Protein AF-A0A7C7MFW8-F1 (afdb_monomer_lite)

pLDDT: mean 93.77, std 5.51, range [64.5, 98.12]

Structure (mmCIF, N/CA/C/O backbone):
data_AF-A0A7C7MFW8-F1
#
_entry.id   AF-A0A7C7MFW8-F1
#
loop_
_atom_site.group_PDB
_atom_site.id
_atom_site.type_symbol
_atom_site.label_atom_id
_atom_site.label_alt_id
_atom_site.label_comp_id
_atom_site.label_asym_id
_atom_site.label_entity_id
_atom_site.label_seq_id
_atom_site.pdbx_PDB_ins_code
_atom_site.Cartn_x
_atom_site.Cartn_y
_atom_site.Cartn_z
_atom_site.occupancy
_atom_site.B_iso_or_equiv
_atom_site.auth_seq_id
_atom_site.auth_comp_id
_atom_site.auth_asym_id
_atom_site.auth_atom_id
_atom_site.pdbx_PDB_model_num
ATOM 1 N N . MET A 1 1 ? 16.833 19.973 3.677 1.00 73.62 1 MET A N 1
ATOM 2 C CA . MET A 1 1 ? 17.118 19.353 2.365 1.00 73.62 1 MET A CA 1
ATOM 3 C C . MET A 1 1 ? 15.790 19.077 1.678 1.00 73.62 1 MET A C 1
A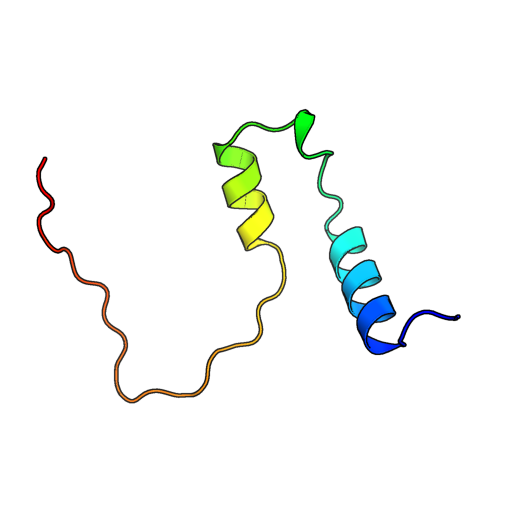TOM 5 O O . MET A 1 1 ? 14.851 18.763 2.405 1.00 73.62 1 MET A O 1
ATOM 9 N N . PRO A 1 2 ? 15.671 19.251 0.354 1.00 92.06 2 PRO A N 1
ATOM 10 C CA . PRO A 1 2 ? 14.438 18.933 -0.366 1.00 92.06 2 PRO A CA 1
ATOM 11 C C . PRO A 1 2 ? 14.171 17.418 -0.379 1.00 92.06 2 PRO A C 1
ATOM 13 O O . PRO A 1 2 ? 15.092 16.624 -0.184 1.00 92.06 2 PRO A O 1
ATOM 16 N N . LEU A 1 3 ? 12.909 17.036 -0.591 1.00 95.31 3 LEU A N 1
ATOM 17 C CA . LEU A 1 3 ? 12.511 15.645 -0.819 1.00 95.31 3 LEU A CA 1
ATOM 18 C C . LEU A 1 3 ? 13.049 15.151 -2.169 1.00 95.31 3 LEU A C 1
ATOM 20 O O . LEU A 1 3 ? 13.138 15.921 -3.124 1.00 95.31 3 LEU A O 1
ATOM 24 N N . ASP A 1 4 ? 13.376 13.861 -2.246 1.00 97.62 4 ASP A N 1
ATOM 25 C CA . ASP A 1 4 ? 13.682 13.212 -3.521 1.00 97.62 4 ASP A CA 1
ATOM 26 C C . ASP A 1 4 ? 12.429 13.203 -4.429 1.00 97.62 4 ASP A C 1
ATOM 28 O O . ASP A 1 4 ? 11.335 12.901 -3.935 1.00 97.62 4 ASP A O 1
ATOM 32 N N . PRO A 1 5 ? 12.548 13.501 -5.738 1.00 96.38 5 PRO A N 1
ATOM 33 C CA . PRO A 1 5 ? 11.398 13.536 -6.644 1.00 96.38 5 PRO A CA 1
ATOM 34 C C . PRO A 1 5 ? 10.587 12.232 -6.707 1.00 96.38 5 PRO A C 1
ATOM 36 O O . PRO A 1 5 ? 9.362 12.277 -6.823 1.00 96.38 5 PRO A O 1
ATOM 39 N N . GLN A 1 6 ? 11.225 11.061 -6.599 1.00 94.75 6 GLN A N 1
ATOM 40 C CA . GLN A 1 6 ? 10.510 9.779 -6.600 1.00 94.75 6 GLN A CA 1
ATOM 41 C C . GLN A 1 6 ? 9.730 9.594 -5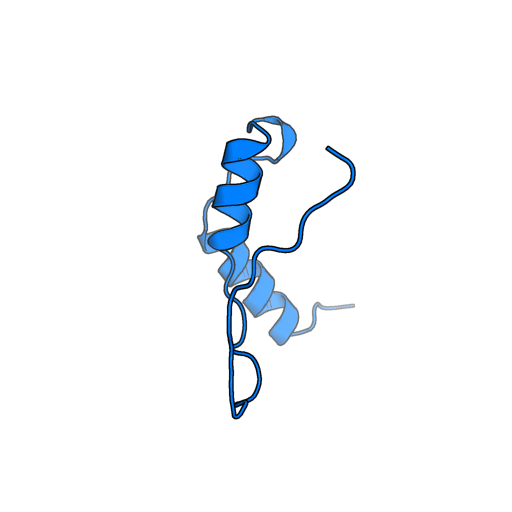.298 1.00 94.75 6 GLN A C 1
ATOM 43 O O . GLN A 1 6 ? 8.588 9.133 -5.311 1.00 94.75 6 GLN A O 1
ATOM 48 N N . ALA A 1 7 ? 10.315 9.998 -4.169 1.00 94.44 7 ALA A N 1
ATOM 49 C CA . ALA A 1 7 ? 9.624 9.973 -2.886 1.00 94.44 7 ALA A CA 1
ATOM 50 C C . ALA A 1 7 ? 8.412 10.920 -2.873 1.00 94.44 7 ALA A C 1
ATOM 52 O O . ALA A 1 7 ? 7.358 10.551 -2.352 1.00 94.44 7 ALA A O 1
ATOM 53 N N . GLN A 1 8 ? 8.521 12.097 -3.499 1.00 95.69 8 GLN A N 1
ATOM 54 C CA . GLN A 1 8 ? 7.390 13.009 -3.672 1.00 95.69 8 GLN A CA 1
ATOM 55 C C . GLN A 1 8 ? 6.242 12.347 -4.454 1.00 95.69 8 GLN A C 1
ATOM 57 O O . GLN A 1 8 ? 5.107 12.351 -3.976 1.00 95.69 8 GLN A O 1
ATOM 62 N N . ALA A 1 9 ? 6.533 11.694 -5.583 1.00 93.88 9 ALA A N 1
ATOM 63 C CA . ALA A 1 9 ? 5.518 10.998 -6.378 1.00 93.88 9 ALA A CA 1
ATOM 64 C C . ALA A 1 9 ? 4.805 9.877 -5.590 1.00 93.88 9 ALA A C 1
ATOM 66 O O . ALA A 1 9 ? 3.588 9.709 -5.695 1.00 93.88 9 ALA A O 1
ATOM 67 N N . VAL A 1 10 ? 5.536 9.125 -4.756 1.00 93.31 10 VAL A N 1
ATOM 68 C CA . VAL A 1 10 ? 4.951 8.077 -3.896 1.00 93.31 10 VAL A CA 1
ATOM 69 C C . VAL A 1 10 ? 4.011 8.669 -2.841 1.00 93.31 10 VAL A C 1
ATOM 71 O O . VAL A 1 10 ? 2.944 8.105 -2.572 1.00 93.31 10 VAL A O 1
ATOM 74 N N . LEU A 1 11 ? 4.388 9.798 -2.238 1.00 93.31 11 LEU A N 1
ATOM 75 C CA . LEU A 1 11 ? 3.553 10.487 -1.254 1.00 93.31 11 LEU A CA 1
ATOM 76 C C . LEU A 1 11 ? 2.276 11.041 -1.892 1.00 93.31 11 LEU A C 1
ATOM 78 O O . LEU A 1 11 ? 1.199 10.852 -1.329 1.00 93.31 11 LEU A O 1
ATOM 82 N N . GLU A 1 12 ? 2.373 11.641 -3.079 1.00 95.19 12 GLU A N 1
ATOM 83 C CA . GLU A 1 12 ? 1.219 12.136 -3.840 1.00 95.19 12 GLU A CA 1
ATOM 84 C C . GLU A 1 12 ? 0.261 10.996 -4.223 1.00 95.19 12 GLU A C 1
ATOM 86 O O . GLU A 1 12 ? -0.940 11.088 -3.964 1.00 95.19 12 GLU A O 1
ATOM 91 N N . ALA A 1 13 ? 0.781 9.873 -4.735 1.00 93.69 13 ALA A N 1
ATOM 92 C CA . ALA A 1 13 ? -0.028 8.695 -5.055 1.00 93.69 13 ALA A CA 1
ATOM 93 C C . ALA A 1 13 ? -0.711 8.094 -3.814 1.00 93.69 13 ALA A C 1
ATOM 95 O O . ALA A 1 13 ? -1.852 7.640 -3.886 1.00 93.69 13 ALA A O 1
ATOM 96 N N . THR A 1 14 ? -0.036 8.110 -2.660 1.00 93.19 14 THR A N 1
ATOM 97 C CA . THR A 1 14 ? -0.615 7.638 -1.393 1.00 93.19 14 THR A CA 1
ATOM 98 C C . THR A 1 14 ? -1.698 8.590 -0.885 1.00 93.19 14 THR A C 1
ATOM 100 O O . THR A 1 14 ? -2.740 8.130 -0.421 1.00 93.19 14 THR A O 1
ATOM 103 N N . ALA A 1 15 ? -1.480 9.903 -0.986 1.00 94.19 15 ALA A N 1
ATOM 104 C CA . ALA A 1 15 ? -2.457 10.916 -0.596 1.00 94.19 15 ALA A CA 1
ATOM 105 C C . ALA A 1 15 ? -3.729 10.845 -1.457 1.00 94.19 15 ALA A C 1
ATOM 107 O O . ALA A 1 15 ? -4.834 10.963 -0.926 1.00 94.19 15 ALA A O 1
ATOM 108 N N . ALA A 1 16 ? -3.588 10.561 -2.757 1.00 96.19 16 ALA A N 1
ATOM 109 C CA . ALA A 1 16 ? -4.708 10.396 -3.684 1.00 96.19 16 ALA A CA 1
ATOM 110 C C . ALA A 1 16 ? -5.668 9.248 -3.308 1.00 96.19 16 ALA A C 1
ATOM 112 O O . ALA A 1 16 ? -6.820 9.255 -3.735 1.00 96.19 16 ALA A O 1
ATOM 113 N N . LEU A 1 17 ? -5.233 8.285 -2.481 1.00 95.31 17 LEU A N 1
ATOM 114 C CA . LEU A 1 17 ? -6.093 7.207 -1.976 1.00 95.31 17 LEU A CA 1
ATOM 115 C C . LEU A 1 17 ? -7.123 7.681 -0.938 1.00 95.31 17 LEU A C 1
ATOM 117 O O . LEU A 1 17 ? -8.040 6.925 -0.627 1.00 95.31 17 LEU A O 1
ATOM 121 N N . GLY A 1 18 ? -6.967 8.881 -0.363 1.00 95.81 18 GLY A N 1
ATOM 122 C CA . GLY A 1 18 ? -7.954 9.468 0.553 1.00 95.81 18 GLY A CA 1
ATOM 123 C C . GLY A 1 18 ? -8.240 8.629 1.805 1.00 95.81 18 GLY A C 1
ATOM 124 O O . GLY A 1 18 ? -9.365 8.622 2.299 1.00 95.81 18 GLY A O 1
ATOM 125 N N . LEU A 1 19 ? -7.248 7.878 2.298 1.00 95.56 19 LEU A N 1
ATOM 126 C CA . LEU A 1 19 ? -7.446 6.958 3.419 1.00 95.56 19 LEU A CA 1
ATOM 127 C C . LEU A 1 19 ? -7.677 7.719 4.740 1.00 95.56 19 LEU A C 1
ATOM 129 O O . LEU A 1 19 ? -6.988 8.709 5.002 1.00 95.56 19 LEU A O 1
ATOM 133 N N . PRO A 1 20 ? -8.588 7.245 5.609 1.00 95.94 20 PRO A N 1
ATOM 134 C CA . PRO A 1 20 ? -8.816 7.842 6.922 1.00 95.94 20 PRO A CA 1
ATOM 135 C C . PRO A 1 20 ? -7.603 7.663 7.856 1.00 95.94 20 PRO A C 1
ATOM 137 O O . PRO A 1 20 ? -6.776 6.769 7.640 1.00 95.94 20 PRO A O 1
ATOM 140 N N . PRO A 1 21 ? -7.497 8.463 8.935 1.00 95.19 21 PRO A N 1
ATOM 141 C CA . PRO A 1 21 ? -6.465 8.278 9.949 1.00 95.19 21 PRO A CA 1
ATOM 142 C C . PRO A 1 21 ? -6.477 6.864 10.549 1.00 95.19 21 PRO A C 1
ATOM 144 O O . PRO A 1 21 ? -7.522 6.318 10.888 1.00 95.19 21 PRO A O 1
ATOM 147 N N . ASN A 1 22 ? -5.296 6.276 10.759 1.00 93.81 22 ASN A N 1
ATOM 148 C CA . ASN A 1 22 ? -5.181 4.881 11.216 1.00 93.81 22 ASN A CA 1
ATOM 149 C C . ASN A 1 22 ? -5.881 4.594 12.556 1.00 93.81 22 ASN A C 1
ATOM 151 O O . ASN A 1 22 ? -6.279 3.463 12.805 1.00 93.81 22 ASN A O 1
ATOM 155 N N . HIS A 1 23 ? -6.010 5.597 13.427 1.00 96.19 23 HIS A N 1
ATOM 156 C CA . HIS A 1 23 ? -6.637 5.446 14.741 1.00 96.19 23 HIS A CA 1
ATOM 157 C C . HIS A 1 23 ? -8.173 5.501 14.695 1.00 96.19 23 HIS A C 1
ATOM 159 O O . HIS A 1 23 ? -8.807 5.297 15.725 1.00 96.19 23 HIS A O 1
ATOM 165 N N . THR A 1 24 ? -8.775 5.782 13.534 1.00 97.94 24 THR A N 1
ATOM 166 C CA . THR A 1 24 ? -10.236 5.848 13.361 1.00 97.94 24 THR A CA 1
ATOM 167 C C . THR A 1 24 ? -10.802 4.652 12.600 1.00 97.94 24 THR A C 1
ATOM 169 O O . THR A 1 24 ? -11.987 4.651 12.285 1.00 97.94 24 THR A O 1
ATOM 172 N N . VAL A 1 25 ? -9.978 3.655 12.266 1.00 97.81 25 VAL A N 1
ATOM 173 C CA . VAL A 1 25 ? -10.400 2.454 11.532 1.00 97.81 25 VAL A CA 1
ATOM 174 C C . VAL A 1 25 ? -10.143 1.187 12.332 1.00 97.81 25 VAL A C 1
ATOM 176 O O . VAL A 1 25 ? -9.186 1.090 13.100 1.00 97.81 25 VAL A O 1
ATOM 179 N N . SER A 1 26 ? -10.985 0.179 12.124 1.00 98.12 26 SER A N 1
ATOM 180 C CA . SER A 1 26 ? -10.779 -1.154 12.678 1.00 98.12 26 SER A CA 1
ATOM 181 C C . SER A 1 26 ? -9.563 -1.847 12.054 1.00 98.12 26 SER A C 1
ATOM 183 O O . SER A 1 26 ? -9.098 -1.524 10.957 1.00 98.12 26 SER A O 1
ATOM 185 N N . ALA A 1 27 ? -9.077 -2.901 12.713 1.00 97.38 27 ALA A N 1
ATOM 186 C CA . ALA A 1 27 ? -7.995 -3.718 12.171 1.00 97.38 27 ALA A CA 1
ATOM 187 C C . ALA A 1 27 ? -8.366 -4.392 10.832 1.00 97.38 27 ALA A C 1
ATOM 189 O O . ALA A 1 27 ? -7.484 -4.705 10.031 1.00 97.38 27 ALA A O 1
ATOM 190 N N . GLN A 1 28 ? -9.648 -4.671 10.580 1.00 97.25 28 GLN A N 1
ATOM 191 C CA . GLN A 1 28 ? -10.093 -5.263 9.316 1.00 97.25 28 GLN A CA 1
ATOM 192 C C . GLN A 1 28 ? -10.032 -4.237 8.180 1.00 97.25 28 GLN A C 1
ATOM 194 O O . GLN A 1 28 ? -9.464 -4.525 7.125 1.00 97.25 28 GLN A O 1
ATOM 199 N N . GLU A 1 29 ? -10.532 -3.028 8.422 1.00 97.12 29 GLU A N 1
ATOM 200 C CA . GLU A 1 29 ? -10.488 -1.921 7.462 1.00 97.12 29 GLU A CA 1
ATOM 201 C C . GLU A 1 29 ? -9.049 -1.492 7.171 1.00 97.12 29 GLU A C 1
ATOM 203 O O . GLU A 1 29 ? -8.680 -1.328 6.011 1.00 97.12 29 GLU A O 1
ATOM 208 N N . ALA A 1 30 ? -8.182 -1.421 8.187 1.00 96.12 30 ALA A N 1
ATOM 209 C CA . ALA A 1 30 ? -6.762 -1.129 7.993 1.00 96.12 30 ALA A CA 1
ATOM 210 C C . ALA A 1 30 ? -6.078 -2.140 7.049 1.00 96.12 30 ALA A C 1
ATOM 212 O O . ALA A 1 30 ? -5.308 -1.750 6.167 1.00 96.12 30 ALA A O 1
ATOM 213 N N . ARG A 1 31 ? -6.388 -3.442 7.182 1.00 95.56 31 ARG A N 1
ATOM 214 C CA . ARG A 1 31 ? -5.878 -4.487 6.272 1.00 95.56 31 ARG A CA 1
ATOM 215 C C . ARG A 1 31 ? -6.421 -4.334 4.853 1.00 95.56 31 ARG A C 1
ATOM 217 O O . ARG A 1 31 ? -5.687 -4.621 3.910 1.00 95.56 31 ARG A O 1
ATOM 224 N N . ALA A 1 32 ? -7.671 -3.903 4.688 1.00 95.88 32 ALA A N 1
ATOM 225 C CA . ALA A 1 32 ? -8.245 -3.620 3.375 1.00 95.88 32 ALA A CA 1
ATOM 226 C C . ALA A 1 32 ? -7.575 -2.396 2.726 1.00 95.88 32 ALA A C 1
ATOM 228 O O . ALA A 1 32 ? -7.086 -2.493 1.602 1.00 95.88 32 ALA A O 1
ATOM 229 N N . ASN A 1 33 ? -7.425 -1.297 3.468 1.00 95.75 33 ASN A N 1
ATOM 230 C CA . ASN A 1 33 ? -6.757 -0.074 3.016 1.00 95.75 33 ASN A CA 1
ATOM 231 C C . ASN A 1 33 ? -5.309 -0.334 2.576 1.00 95.75 33 ASN A C 1
ATOM 233 O O . ASN A 1 33 ? -4.846 0.196 1.567 1.00 95.75 33 ASN A O 1
ATOM 237 N N . ALA A 1 34 ? -4.588 -1.204 3.289 1.00 92.75 34 ALA A N 1
ATOM 238 C CA . ALA A 1 34 ? -3.219 -1.583 2.940 1.00 92.75 34 ALA A CA 1
ATOM 239 C C . ALA A 1 34 ? -3.095 -2.313 1.586 1.00 92.75 34 ALA A C 1
ATOM 241 O O . ALA A 1 34 ? -2.005 -2.337 1.008 1.00 92.75 34 ALA A O 1
ATOM 242 N N . LYS A 1 35 ? -4.180 -2.911 1.074 1.00 93.50 35 LYS A N 1
ATOM 243 C CA . LYS A 1 35 ? -4.211 -3.558 -0.249 1.00 93.50 35 LYS A CA 1
ATOM 244 C C . LYS A 1 35 ? -4.411 -2.562 -1.396 1.00 93.50 35 LYS A C 1
ATOM 246 O O . LYS A 1 35 ? -4.085 -2.906 -2.523 1.00 93.50 35 LYS A O 1
ATOM 251 N N . LEU A 1 36 ? -4.904 -1.351 -1.116 1.00 92.94 36 LEU A N 1
ATOM 252 C CA . LEU A 1 36 ? -5.116 -0.299 -2.122 1.00 92.94 36 LEU A CA 1
ATOM 253 C C . LEU A 1 36 ? -3.817 0.407 -2.533 1.00 92.94 36 LEU A C 1
ATOM 255 O O . LEU A 1 36 ? -3.769 1.073 -3.563 1.00 92.94 36 LEU A O 1
ATOM 259 N N . ARG A 1 37 ? -2.756 0.276 -1.730 1.00 89.38 37 ARG A N 1
ATOM 260 C CA . ARG A 1 37 ? -1.452 0.868 -2.042 1.00 89.38 37 ARG A CA 1
ATOM 261 C C . ARG A 1 37 ? -0.813 0.134 -3.227 1.00 89.38 37 ARG A C 1
ATOM 263 O O . ARG A 1 37 ? -0.701 -1.094 -3.150 1.00 89.38 37 ARG A O 1
ATOM 270 N N . PRO A 1 38 ? -0.350 0.849 -4.271 1.00 84.06 38 PRO A N 1
ATOM 271 C CA . PRO A 1 38 ? 0.324 0.233 -5.406 1.00 84.06 38 PRO A CA 1
ATOM 272 C C . PRO A 1 38 ? 1.523 -0.605 -4.959 1.00 84.06 38 PRO A C 1
ATOM 274 O O . PRO A 1 38 ? 2.325 -0.175 -4.129 1.00 84.06 38 PRO A O 1
ATOM 277 N N . ARG A 1 39 ? 1.649 -1.808 -5.520 1.00 87.25 39 ARG A N 1
ATOM 278 C CA . ARG A 1 39 ? 2.810 -2.681 -5.331 1.00 87.25 39 ARG A CA 1
ATOM 279 C C . ARG A 1 39 ? 3.407 -2.957 -6.695 1.00 87.25 39 ARG A C 1
ATOM 281 O O . ARG A 1 39 ? 2.676 -3.316 -7.615 1.00 87.25 39 ARG A O 1
ATOM 288 N N . ALA A 1 40 ? 4.719 -2.790 -6.814 1.00 88.31 40 ALA A N 1
ATOM 289 C CA . ALA A 1 40 ? 5.413 -3.245 -8.005 1.00 88.31 40 ALA A CA 1
ATOM 290 C C . ALA A 1 40 ? 5.210 -4.766 -8.141 1.00 88.31 40 ALA A C 1
ATOM 292 O O . ALA A 1 40 ? 5.270 -5.470 -7.123 1.00 88.31 40 ALA A O 1
ATOM 293 N N . PRO A 1 41 ? 4.940 -5.277 -9.353 1.00 90.56 41 PRO A N 1
ATOM 294 C CA . PRO A 1 41 ? 4.909 -6.712 -9.569 1.00 90.56 41 PRO A CA 1
ATOM 295 C C . PRO A 1 41 ? 6.268 -7.308 -9.196 1.00 90.56 41 PRO A C 1
ATOM 297 O O . PRO A 1 41 ? 7.317 -6.697 -9.410 1.00 90.56 41 PRO A O 1
ATOM 300 N N . GLY A 1 42 ? 6.234 -8.503 -8.611 1.00 90.62 42 GLY A N 1
ATOM 301 C CA . GLY A 1 42 ? 7.448 -9.280 -8.400 1.00 90.62 42 GLY A CA 1
ATOM 302 C C . GLY A 1 42 ? 8.067 -9.718 -9.734 1.00 90.62 42 GLY A C 1
ATOM 303 O O . GLY A 1 42 ? 7.414 -9.629 -10.777 1.00 90.62 42 GLY A O 1
ATOM 304 N N . PRO A 1 43 ? 9.317 -10.204 -9.711 1.00 95.56 43 PRO A N 1
ATOM 305 C CA . PRO A 1 43 ? 9.922 -10.825 -10.883 1.00 95.56 43 PRO A CA 1
ATOM 306 C C . PRO A 1 43 ? 9.112 -12.045 -11.340 1.00 95.56 43 PRO A C 1
ATOM 308 O O . PRO A 1 43 ? 8.392 -12.665 -10.555 1.00 95.56 43 PRO A O 1
ATOM 311 N N . GLU A 1 44 ? 9.263 -12.406 -12.612 1.00 96.56 44 GLU A N 1
ATOM 312 C CA . GLU A 1 44 ? 8.657 -13.615 -13.161 1.00 96.56 44 GLU A CA 1
ATOM 313 C C . GLU A 1 44 ? 9.258 -14.869 -12.510 1.00 96.56 44 GLU A C 1
ATOM 315 O O . GLU A 1 44 ? 10.471 -14.973 -12.310 1.00 96.56 44 GLU A O 1
ATOM 320 N N . VAL A 1 45 ? 8.397 -15.827 -12.170 1.00 97.00 45 VAL A N 1
ATOM 321 C CA . VAL A 1 45 ? 8.786 -17.099 -11.556 1.00 97.00 45 VAL A CA 1
ATOM 322 C C . VAL A 1 45 ? 8.094 -18.252 -12.268 1.00 97.00 45 VAL A C 1
ATOM 324 O O . VAL A 1 45 ? 6.964 -18.123 -12.730 1.00 97.00 45 VAL A O 1
ATOM 327 N N . A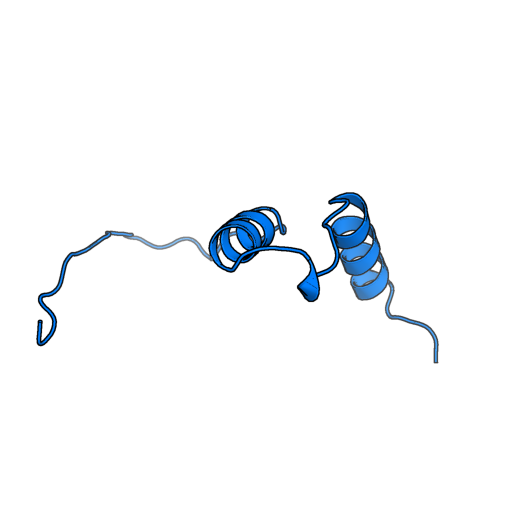LA A 1 46 ? 8.754 -19.409 -12.311 1.00 97.69 46 ALA A N 1
ATOM 328 C CA . ALA A 1 46 ? 8.241 -20.583 -13.017 1.00 97.69 46 ALA A CA 1
ATOM 329 C C . ALA A 1 46 ? 6.945 -21.153 -12.410 1.00 97.69 46 ALA A C 1
ATOM 331 O O . ALA A 1 46 ? 6.186 -21.831 -13.100 1.00 97.69 46 ALA A O 1
ATOM 332 N N . LYS A 1 47 ? 6.703 -20.928 -11.112 1.00 96.31 47 LYS A N 1
ATOM 333 C CA . LYS A 1 47 ? 5.526 -21.444 -10.411 1.00 96.31 47 LYS A CA 1
ATOM 334 C C . LYS A 1 47 ? 5.191 -20.603 -9.181 1.00 96.31 47 LYS A C 1
ATOM 336 O O . LYS A 1 47 ? 6.076 -20.278 -8.394 1.00 96.31 47 LYS A O 1
ATOM 341 N N . VAL A 1 48 ? 3.898 -20.344 -8.991 1.00 95.50 48 VAL A N 1
ATOM 342 C CA . VAL A 1 48 ? 3.303 -19.828 -7.750 1.00 95.50 48 VAL A CA 1
ATOM 343 C C . VAL A 1 48 ? 2.180 -20.779 -7.350 1.00 95.50 48 VAL A C 1
ATOM 345 O O . VAL A 1 48 ? 1.353 -21.133 -8.188 1.00 95.50 48 VAL A O 1
ATOM 348 N N . GLU A 1 49 ? 2.157 -21.218 -6.094 1.00 97.00 49 GLU A N 1
ATOM 349 C CA . GLU A 1 49 ? 1.067 -22.035 -5.556 1.00 97.00 49 GLU A CA 1
ATOM 350 C C . GLU A 1 49 ? 0.753 -21.654 -4.108 1.00 97.00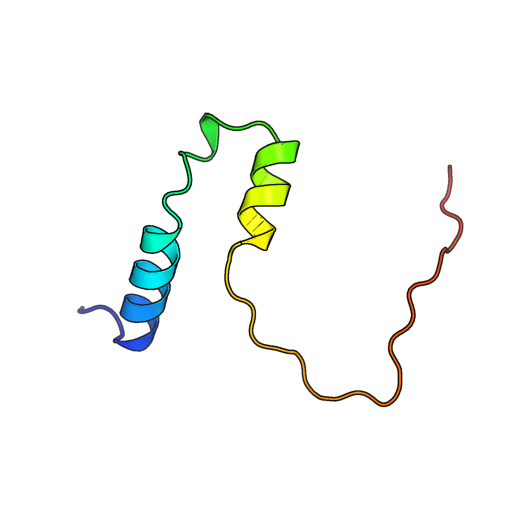 49 GLU A C 1
ATOM 352 O O . GLU A 1 49 ? 1.657 -21.540 -3.278 1.00 97.00 49 GLU A O 1
ATOM 357 N N . ASP A 1 50 ? -0.535 -21.499 -3.804 1.00 96.62 50 ASP A N 1
ATOM 358 C CA . ASP A 1 50 ? -1.021 -21.382 -2.432 1.00 96.62 50 ASP A CA 1
ATOM 359 C C . ASP A 1 50 ? -1.162 -22.782 -1.828 1.00 96.62 50 ASP A C 1
ATOM 361 O O . ASP A 1 50 ? -1.759 -23.683 -2.424 1.00 96.62 50 ASP A O 1
ATOM 365 N N . ARG A 1 51 ? -0.611 -22.984 -0.628 1.00 97.19 51 ARG A N 1
ATOM 366 C CA . ARG A 1 51 ? -0.644 -24.275 0.070 1.00 97.19 51 ARG A CA 1
ATOM 367 C C . ARG A 1 51 ? -1.111 -24.104 1.502 1.00 97.19 51 ARG A C 1
ATOM 369 O O . 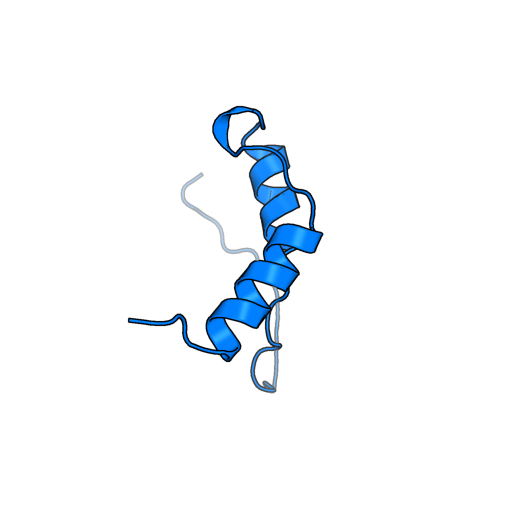ARG A 1 51 ? -0.661 -23.206 2.206 1.00 97.19 51 ARG A O 1
ATOM 376 N N . ASN A 1 52 ? -1.961 -25.024 1.945 1.00 95.88 52 ASN A N 1
ATOM 377 C CA . ASN A 1 52 ? -2.337 -25.132 3.346 1.00 95.88 52 ASN A CA 1
ATOM 378 C C . ASN A 1 52 ? -1.377 -26.089 4.065 1.00 95.88 52 ASN A C 1
ATOM 380 O O . ASN A 1 52 ? -1.251 -27.247 3.664 1.00 95.88 52 ASN A O 1
ATOM 384 N N . ILE A 1 53 ? -0.707 -25.607 5.112 1.00 95.69 53 ILE A N 1
ATOM 385 C CA . ILE A 1 53 ? 0.185 -26.398 5.966 1.00 95.69 53 ILE A CA 1
ATOM 386 C C . ILE A 1 53 ? -0.407 -26.379 7.382 1.00 95.69 53 ILE A C 1
ATOM 388 O O . ILE A 1 53 ? -0.622 -25.285 7.907 1.00 95.69 53 ILE A O 1
ATOM 392 N N . PRO A 1 54 ? -0.694 -27.538 8.005 1.00 95.12 54 PRO A N 1
ATOM 393 C CA . PRO A 1 54 ? -1.271 -27.579 9.346 1.00 95.12 54 PRO A CA 1
ATOM 394 C C . PRO A 1 54 ? -0.393 -26.860 10.377 1.00 95.12 54 PRO A C 1
ATOM 396 O O . PRO A 1 54 ? 0.821 -27.067 10.423 1.00 95.12 54 PRO A O 1
ATOM 399 N N . GLY A 1 55 ? -1.019 -26.019 11.200 1.00 93.25 55 GLY A N 1
ATOM 400 C CA . GLY A 1 55 ? -0.392 -25.379 12.356 1.00 93.25 55 GLY A CA 1
ATOM 401 C C . GLY A 1 55 ? -0.680 -26.134 13.661 1.00 93.25 55 GLY A C 1
ATOM 402 O O . GLY A 1 55 ? -1.400 -27.127 13.643 1.00 93.25 55 GLY A O 1
ATOM 403 N N . PRO A 1 56 ? -0.159 -25.662 14.806 1.00 92.06 56 PRO A N 1
ATOM 404 C CA . PRO A 1 56 ? -0.349 -26.288 16.122 1.00 92.06 56 PRO A CA 1
ATOM 405 C C . PRO A 1 56 ? -1.755 -26.083 16.735 1.00 92.06 56 PRO A C 1
ATOM 4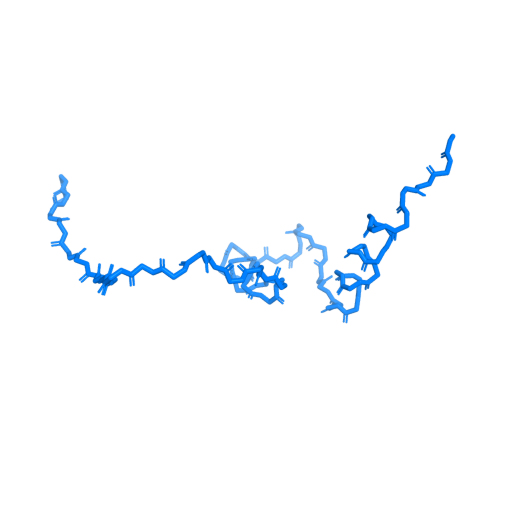07 O O . PRO A 1 56 ? -1.886 -26.118 17.956 1.00 92.06 56 PRO A O 1
ATOM 410 N N . GLY A 1 57 ? -2.774 -25.809 15.915 1.00 64.50 57 GLY A N 1
ATOM 411 C CA . GLY A 1 57 ? -4.157 -25.561 16.342 1.00 64.50 57 GLY A CA 1
ATOM 412 C C . GLY A 1 57 ? -5.023 -26.802 16.234 1.00 64.50 57 GLY A C 1
ATOM 413 O O . GLY A 1 57 ? -4.991 -27.420 15.147 1.00 64.50 57 GLY A O 1
#

Foldseek 3Di:
DDDDPVVVVLVVQLVVLVDDDPVVDDPVVVVVSVVPRDDDDDDDDPDDDDDDDDDPD

Sequence (57 aa):
MPLDPQAQAVLEATAALGLPPNHTVSAQEARANAKLRPRAPGPEVAKVEDRNIPGPG

Secondary structure (DSSP, 8-state):
-PPPHHHHHHHHHHHTT-PPPGGGS-HHHHHHHTTSS--PPPPP-S-----------

Radius of gyration: 17.24 Å; chains: 1; bounding box: 28×47×30 Å